Protein AF-A0A958G987-F1 (afdb_monomer)

Nearest PDB structures (foldseek):
  5udf-assembly1_C  TM=7.892E-01  e=1.682E-02  Acinetobacter baumannii
  5udf-assembly1_D  TM=7.936E-01  e=3.307E-02  Acinetobacter baumannii
  2jya-assembly1_A  TM=1.984E-01  e=1.190E+00  Agrobacterium fabrum str. C58
  6vqv-assembly1_F  TM=2.721E-01  e=5.264E+00  Pseudomonas aeruginosa
  7rs5-assembly1_K  TM=2.251E-01  e=8.450E+00  Saccharomyces cerevisiae

pLDDT: mean 82.46, std 17.77, range [43.03, 98.12]

Secondary structure (DSSP, 8-state):
-PPEEEEEHHHHHHHT--TT-EEEEEEE------TT--S---SSTTEEEEEEEEEEEEE-SSGGGG--SS--SSPP--EEE-HHHHHHHHT-TT-

Mean predicted aligned error: 8.56 Å

Structure (mmCIF, N/CA/C/O backbone):
data_AF-A0A958G987-F1
#
_entry.id   AF-A0A958G987-F1
#
loop_
_atom_site.group_PDB
_atom_site.id
_atom_site.type_symbol
_atom_site.label_atom_id
_atom_site.label_alt_id
_atom_site.label_comp_id
_atom_site.label_asym_id
_atom_site.label_entity_id
_atom_site.label_seq_id
_atom_site.pdbx_PDB_ins_code
_atom_site.Cartn_x
_atom_site.Cartn_y
_atom_site.Cartn_z
_atom_site.occupancy
_atom_site.B_iso_or_equiv
_atom_site.auth_seq_id
_atom_site.auth_comp_id
_atom_site.auth_asym_id
_atom_site.auth_atom_id
_atom_site.pdbx_PDB_model_num
ATOM 1 N N . PRO A 1 1 ? -12.505 -10.226 -0.702 1.00 76.31 1 PRO A N 1
ATOM 2 C CA . PRO A 1 1 ? -11.078 -9.876 -0.926 1.00 76.31 1 PRO A CA 1
ATOM 3 C C . PRO A 1 1 ? -10.751 -8.616 -0.119 1.00 76.31 1 PRO A C 1
ATOM 5 O O . PRO A 1 1 ? -11.650 -7.795 0.056 1.00 76.31 1 PRO A O 1
ATOM 8 N N . PHE A 1 2 ? -9.533 -8.482 0.412 1.00 93.56 2 PHE A N 1
ATOM 9 C CA . PHE A 1 2 ? -9.132 -7.258 1.115 1.00 93.56 2 PHE A CA 1
ATOM 10 C C . PHE A 1 2 ? -8.905 -6.111 0.120 1.00 93.56 2 PHE A C 1
ATOM 12 O O . PHE A 1 2 ? -8.684 -6.379 -1.065 1.00 93.56 2 PHE A O 1
ATOM 19 N N . PRO A 1 3 ? -8.977 -4.841 0.560 1.00 96.00 3 PRO A N 1
ATOM 20 C CA . PRO A 1 3 ? -8.701 -3.715 -0.318 1.00 96.00 3 PRO A CA 1
ATOM 21 C C . PRO A 1 3 ? -7.302 -3.811 -0.952 1.00 96.00 3 PRO A C 1
ATOM 23 O O . PRO A 1 3 ? -6.367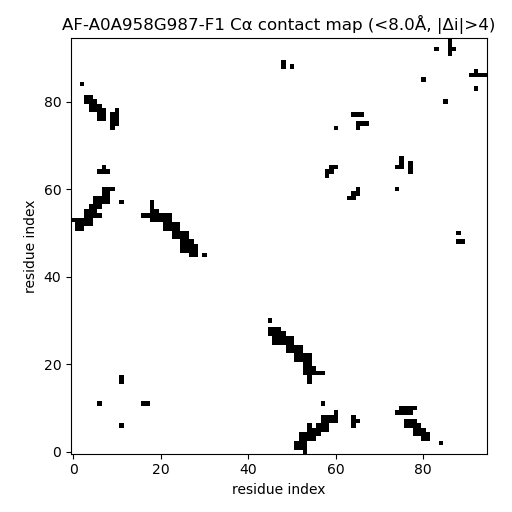 -4.295 -0.305 1.00 96.00 3 PRO A O 1
ATOM 26 N N . PRO A 1 4 ? -7.142 -3.358 -2.206 1.00 97.25 4 PRO A N 1
ATOM 27 C CA . PRO A 1 4 ? -5.872 -3.452 -2.908 1.00 97.25 4 PRO A CA 1
ATOM 28 C C . PRO A 1 4 ? -4.841 -2.464 -2.349 1.00 97.25 4 PRO A C 1
ATOM 30 O O . PRO A 1 4 ? -5.179 -1.342 -1.961 1.00 97.25 4 PRO A O 1
ATOM 33 N N . VAL A 1 5 ? -3.572 -2.865 -2.379 1.00 97.50 5 VAL A N 1
ATOM 34 C CA . VAL A 1 5 ? -2.414 -2.002 -2.129 1.00 97.50 5 VAL A CA 1
ATOM 35 C C . VAL A 1 5 ? -1.389 -2.176 -3.240 1.00 97.50 5 VAL A C 1
ATOM 37 O O . VAL A 1 5 ? -1.091 -3.294 -3.660 1.00 97.50 5 VAL A O 1
ATOM 40 N N . VAL A 1 6 ? -0.837 -1.064 -3.712 1.00 97.88 6 VAL A N 1
ATOM 41 C CA . VAL A 1 6 ? 0.300 -1.064 -4.635 1.00 97.88 6 VAL A CA 1
ATOM 42 C C . VAL A 1 6 ? 1.557 -0.781 -3.827 1.00 97.88 6 VAL A C 1
ATOM 44 O O . VAL A 1 6 ? 1.587 0.186 -3.075 1.00 97.88 6 VAL A O 1
ATOM 47 N N . ILE A 1 7 ? 2.597 -1.594 -3.966 1.00 97.94 7 ILE A N 1
ATOM 48 C CA . ILE A 1 7 ? 3.872 -1.395 -3.258 1.00 97.94 7 ILE A CA 1
ATOM 49 C C . ILE A 1 7 ? 4.987 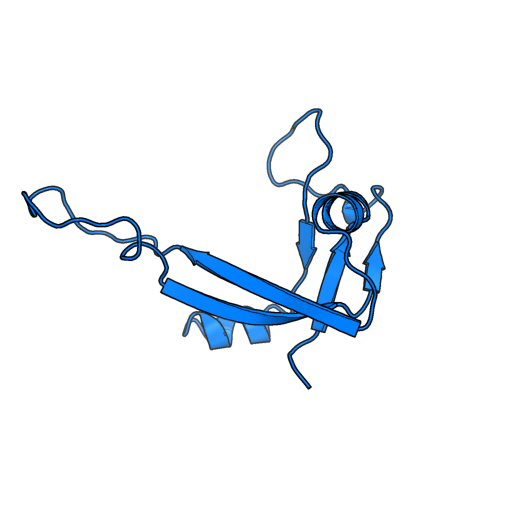-1.057 -4.244 1.00 97.94 7 ILE A C 1
ATOM 51 O O . ILE A 1 7 ? 4.829 -1.271 -5.443 1.00 97.94 7 ILE A O 1
ATOM 55 N N . ASN A 1 8 ? 6.117 -0.526 -3.782 1.00 97.50 8 ASN A N 1
ATOM 56 C CA . ASN A 1 8 ? 7.310 -0.424 -4.626 1.00 97.50 8 ASN A CA 1
ATOM 57 C C . ASN A 1 8 ? 8.228 -1.653 -4.499 1.00 97.50 8 ASN A C 1
ATOM 59 O O . ASN A 1 8 ? 8.101 -2.453 -3.571 1.00 97.50 8 ASN A O 1
ATOM 63 N N . ALA A 1 9 ? 9.158 -1.806 -5.443 1.00 97.31 9 ALA A N 1
ATOM 64 C CA . ALA A 1 9 ? 10.084 -2.934 -5.504 1.00 97.31 9 ALA A CA 1
ATOM 65 C C . ALA A 1 9 ? 11.030 -2.991 -4.293 1.00 97.31 9 ALA A C 1
ATOM 67 O O . ALA A 1 9 ? 11.452 -4.078 -3.899 1.00 97.31 9 ALA A O 1
ATOM 68 N N . ALA A 1 10 ? 11.360 -1.853 -3.677 1.00 96.44 10 ALA A N 1
ATOM 69 C CA . ALA A 1 10 ? 12.095 -1.827 -2.416 1.00 96.44 10 ALA A CA 1
ATOM 70 C C . ALA A 1 10 ? 11.304 -2.507 -1.284 1.00 96.44 10 ALA A C 1
ATOM 72 O O . ALA A 1 10 ? 11.818 -3.438 -0.670 1.00 96.44 10 ALA A O 1
ATOM 73 N N . LEU A 1 11 ? 10.039 -2.122 -1.066 1.00 97.12 11 LEU A N 1
ATOM 74 C CA . LEU A 1 11 ? 9.179 -2.747 -0.054 1.00 97.12 11 LEU A CA 1
ATOM 75 C C . LEU A 1 11 ? 8.885 -4.219 -0.370 1.00 97.12 11 LEU A C 1
ATOM 77 O O . LEU A 1 11 ? 8.863 -5.052 0.533 1.00 97.12 11 LEU A O 1
ATOM 81 N N . GLN A 1 12 ? 8.703 -4.548 -1.651 1.00 98.00 12 GLN A N 1
ATOM 82 C CA . GLN A 1 12 ? 8.529 -5.927 -2.098 1.00 98.00 12 GLN A CA 1
ATOM 83 C C . GLN A 1 12 ? 9.711 -6.806 -1.673 1.00 98.00 12 GLN A C 1
ATOM 85 O O . GLN A 1 12 ? 9.500 -7.886 -1.130 1.00 98.00 12 GLN A O 1
ATOM 90 N N . ARG A 1 13 ? 10.946 -6.353 -1.927 1.00 97.38 13 ARG A N 1
ATOM 91 C CA . ARG A 1 13 ? 12.166 -7.099 -1.587 1.00 97.38 13 ARG A CA 1
ATOM 92 C C . ARG A 1 13 ? 12.359 -7.216 -0.080 1.00 97.38 13 ARG A C 1
ATOM 94 O O . ARG A 1 13 ? 12.724 -8.290 0.382 1.00 97.38 13 ARG A O 1
ATOM 101 N N . GLU A 1 14 ? 12.082 -6.143 0.656 1.00 97.38 14 GLU A N 1
ATOM 102 C CA . GLU A 1 14 ? 12.218 -6.102 2.115 1.00 97.38 14 GLU A CA 1
ATOM 103 C C . GLU A 1 14 ? 11.304 -7.122 2.807 1.00 97.38 14 GLU A C 1
ATOM 105 O O . GLU A 1 14 ? 11.740 -7.860 3.684 1.00 97.38 14 GLU A O 1
ATOM 110 N N . LEU A 1 15 ? 10.038 -7.197 2.382 1.00 97.19 15 LEU A N 1
ATOM 111 C CA . LEU A 1 15 ? 9.035 -8.082 2.985 1.00 97.19 15 LEU A CA 1
ATOM 112 C C . LEU A 1 15 ? 8.831 -9.401 2.225 1.00 97.19 15 LEU A C 1
ATOM 114 O O . LEU A 1 15 ? 7.992 -10.203 2.621 1.00 97.19 15 LEU A O 1
ATOM 118 N N . GLN A 1 16 ? 9.577 -9.616 1.137 1.00 97.88 16 GLN A N 1
ATOM 119 C CA . GLN A 1 16 ? 9.484 -10.786 0.252 1.00 97.88 16 GLN A CA 1
ATOM 120 C C . GLN A 1 16 ? 8.061 -11.057 -0.270 1.00 97.88 16 GLN A C 1
ATOM 122 O O . GLN A 1 16 ? 7.634 -12.203 -0.385 1.00 97.88 16 GLN A O 1
ATOM 127 N N . LEU A 1 17 ? 7.328 -9.991 -0.600 1.00 97.44 17 LEU A N 1
ATOM 128 C CA . LEU A 1 17 ? 5.928 -10.068 -1.026 1.00 97.44 17 LEU A CA 1
ATOM 129 C C . LEU A 1 17 ? 5.774 -10.300 -2.534 1.00 97.44 17 LEU A C 1
ATOM 131 O O . LEU A 1 17 ? 6.591 -9.876 -3.358 1.00 97.44 17 LEU A O 1
ATOM 135 N N . GLN A 1 18 ? 4.655 -10.902 -2.912 1.00 97.56 18 GLN A N 1
ATOM 136 C CA . GLN A 1 18 ? 4.190 -11.061 -4.284 1.00 97.56 18 GLN A CA 1
ATOM 137 C C . GLN A 1 18 ? 2.782 -10.486 -4.468 1.00 97.56 18 GLN A C 1
ATOM 139 O O . GLN A 1 18 ? 2.061 -10.187 -3.516 1.00 97.56 18 GLN A O 1
ATOM 144 N N . VAL A 1 19 ? 2.379 -10.301 -5.727 1.00 97.94 19 VAL A N 1
ATOM 145 C CA . VAL A 1 19 ? 0.996 -9.928 -6.051 1.00 97.94 19 VAL A CA 1
ATOM 146 C C . VAL A 1 19 ? 0.060 -11.041 -5.581 1.00 97.94 19 VAL A C 1
ATOM 148 O O . VAL A 1 19 ? 0.277 -12.208 -5.888 1.00 97.94 19 VAL A O 1
ATOM 151 N N . GLY A 1 20 ? -0.989 -10.665 -4.852 1.00 97.75 20 GLY A N 1
ATOM 152 C CA . GLY A 1 20 ? -1.917 -11.579 -4.189 1.00 97.75 20 GLY A CA 1
ATOM 153 C C . GLY A 1 20 ? -1.646 -11.759 -2.694 1.00 97.75 20 GLY A C 1
ATOM 154 O O . GLY A 1 20 ? -2.568 -12.135 -1.966 1.00 97.75 20 GLY A O 1
ATOM 155 N N . ASP A 1 21 ? -0.448 -11.419 -2.213 1.00 98.00 21 ASP A N 1
ATOM 156 C CA . ASP A 1 21 ? -0.107 -11.607 -0.805 1.00 98.00 21 ASP A CA 1
ATOM 157 C C . ASP A 1 21 ? -0.847 -10.625 0.113 1.00 98.00 21 ASP A C 1
ATOM 159 O O . ASP A 1 21 ? -1.153 -9.486 -0.272 1.00 98.00 21 ASP A O 1
ATOM 163 N N . PRO A 1 22 ? -1.150 -11.045 1.354 1.00 96.81 22 PRO A N 1
ATOM 164 C CA . PRO A 1 22 ? -1.705 -10.158 2.357 1.00 96.81 22 PRO A CA 1
ATOM 165 C C . PRO A 1 22 ? -0.627 -9.224 2.927 1.00 96.81 22 PRO A C 1
ATOM 167 O O . PRO A 1 22 ? 0.480 -9.648 3.242 1.00 96.81 22 PRO A O 1
ATOM 170 N N . LEU A 1 23 ? -0.994 -7.965 3.159 1.00 95.19 23 LEU A N 1
ATOM 171 C CA . LEU A 1 23 ? -0.170 -6.976 3.854 1.00 95.19 23 LEU A CA 1
ATOM 172 C C . LEU A 1 23 ? -0.966 -6.369 5.013 1.00 95.19 23 LEU A C 1
ATOM 174 O O . LEU A 1 23 ? -2.131 -6.000 4.850 1.00 95.19 23 LEU A O 1
ATOM 178 N N . LEU A 1 24 ? -0.345 -6.273 6.190 1.00 94.19 24 LEU A N 1
ATOM 179 C CA . LEU A 1 24 ? -0.908 -5.572 7.344 1.00 94.19 24 LEU A CA 1
ATOM 180 C C . LEU A 1 24 ? -0.279 -4.184 7.453 1.00 94.19 24 LEU A C 1
ATOM 182 O O . LEU A 1 24 ? 0.934 -4.051 7.587 1.00 94.19 24 LEU A O 1
ATOM 186 N N . LEU A 1 25 ? -1.121 -3.156 7.404 1.00 91.88 25 LEU A N 1
ATOM 187 C CA . LEU A 1 25 ? -0.736 -1.768 7.604 1.00 91.88 25 LEU A CA 1
ATOM 188 C C . LEU A 1 25 ? -1.162 -1.318 9.001 1.00 91.88 25 LEU A C 1
ATOM 190 O O . LEU A 1 25 ? -2.355 -1.257 9.303 1.00 91.88 25 LEU A O 1
ATOM 194 N N . TYR A 1 26 ? -0.187 -0.976 9.836 1.00 89.25 26 TYR A N 1
ATOM 195 C CA . TYR A 1 26 ? -0.416 -0.423 11.168 1.00 89.25 26 TYR A CA 1
ATOM 196 C C . TYR A 1 26 ? -0.376 1.104 11.104 1.00 89.25 26 TYR A C 1
ATOM 198 O O . TYR A 1 26 ? 0.597 1.687 10.627 1.00 89.25 26 TYR A O 1
ATOM 206 N N . LEU A 1 27 ? -1.437 1.757 11.576 1.00 83.38 27 LEU A N 1
ATOM 207 C CA . LEU A 1 27 ? -1.554 3.215 11.604 1.00 83.38 27 LEU A CA 1
ATOM 208 C C . LEU A 1 27 ? -1.472 3.703 13.052 1.00 83.38 27 LEU A C 1
ATOM 210 O O . LEU A 1 27 ? -2.262 3.279 13.897 1.00 83.38 27 LEU A O 1
ATOM 214 N N . ALA A 1 28 ? -0.521 4.593 13.335 1.00 72.50 28 ALA A N 1
ATOM 215 C CA . ALA A 1 28 ? -0.338 5.180 14.661 1.00 72.50 28 ALA A CA 1
ATOM 216 C C . ALA A 1 28 ? -1.309 6.347 14.921 1.00 72.50 28 ALA A C 1
ATOM 218 O O . ALA A 1 28 ? -1.663 7.085 13.994 1.00 72.50 28 ALA A O 1
ATOM 219 N N . ARG A 1 29 ? -1.711 6.563 16.184 1.00 64.81 29 ARG A N 1
ATOM 220 C CA . ARG A 1 29 ? -2.510 7.746 16.581 1.00 64.81 29 ARG A CA 1
ATOM 221 C C . ARG A 1 29 ? -1.552 8.892 16.754 1.00 64.81 29 ARG A C 1
ATOM 223 O O . ARG A 1 29 ? -0.576 8.764 17.483 1.00 64.81 29 ARG A O 1
ATOM 230 N N . ARG A 1 30 ? -1.905 10.067 16.241 1.00 54.12 30 ARG A N 1
ATOM 231 C CA . ARG A 1 30 ? -1.519 11.284 16.959 1.00 54.12 30 ARG A CA 1
ATOM 232 C C . ARG A 1 30 ? -2.377 11.341 18.217 1.00 54.12 30 ARG A C 1
ATOM 234 O O . ARG A 1 30 ? -3.528 11.762 18.153 1.00 54.12 30 ARG A O 1
ATOM 241 N N . SER A 1 31 ? -1.873 10.807 19.323 1.00 50.09 31 SER A N 1
ATOM 242 C CA . SER A 1 31 ? -2.501 11.005 20.622 1.00 50.09 31 SER A CA 1
ATOM 243 C C . SER A 1 31 ? -2.104 12.401 21.129 1.00 50.09 31 SER A C 1
ATOM 245 O O . SER A 1 31 ? -0.927 12.746 21.175 1.00 50.09 31 SER A O 1
ATOM 247 N N . GLU A 1 32 ? -3.083 13.238 21.471 1.00 47.03 32 GLU A N 1
ATOM 248 C CA . GLU A 1 32 ? -2.870 14.493 22.216 1.00 47.03 32 GLU A CA 1
ATOM 249 C C . GLU A 1 32 ? -2.789 14.211 23.727 1.00 47.03 32 GLU A C 1
ATOM 251 O O . GLU A 1 32 ? -3.286 14.976 24.551 1.00 47.03 32 GLU A O 1
ATOM 256 N N . ILE A 1 33 ? -2.232 13.064 24.129 1.00 51.25 33 ILE A N 1
ATOM 257 C CA . ILE A 1 33 ? -2.198 12.701 25.545 1.00 51.25 33 ILE A CA 1
ATOM 258 C C . ILE A 1 33 ? -0.998 13.409 26.176 1.00 51.25 33 ILE A C 1
ATOM 260 O O . ILE A 1 33 ? 0.150 12.984 26.051 1.00 51.25 33 ILE A O 1
ATOM 264 N N . HIS A 1 34 ? -1.289 14.528 26.838 1.00 45.78 34 HIS A N 1
ATOM 265 C CA . HIS A 1 34 ? -0.359 15.234 27.710 1.00 45.78 34 HIS A CA 1
ATOM 266 C C . HIS A 1 34 ? 0.220 14.300 28.795 1.00 45.78 34 HIS A C 1
ATOM 268 O O . HIS A 1 34 ? -0.446 13.408 29.324 1.00 45.78 34 HIS A O 1
ATOM 274 N N . ARG A 1 35 ? 1.507 14.519 29.091 1.00 43.03 35 ARG A N 1
ATOM 275 C CA . ARG A 1 35 ? 2.432 13.691 29.886 1.00 43.03 35 ARG A CA 1
ATOM 276 C C . ARG A 1 35 ? 2.140 13.664 31.398 1.00 43.03 35 ARG A C 1
ATOM 278 O O . ARG A 1 35 ? 3.010 14.033 32.178 1.00 43.03 35 ARG A O 1
ATOM 285 N N . GLU A 1 36 ? 0.971 13.200 31.830 1.00 48.78 36 GLU A N 1
ATOM 286 C CA . GLU A 1 36 ? 0.714 12.987 33.272 1.00 48.78 36 GLU A CA 1
ATOM 287 C C . GLU A 1 36 ? 0.245 11.573 33.643 1.00 48.78 36 GLU A C 1
ATOM 289 O O . GLU A 1 36 ? 0.116 11.257 34.822 1.00 48.78 36 GLU A O 1
ATOM 294 N N . SER A 1 37 ? 0.099 10.653 32.683 1.00 50.31 37 SER A N 1
ATOM 295 C CA . SER A 1 37 ? -0.115 9.235 33.010 1.00 50.31 37 SER A CA 1
ATOM 296 C C . SER A 1 37 ? 1.225 8.531 33.248 1.00 50.31 37 SER A C 1
ATOM 298 O O . SER A 1 37 ? 1.797 7.880 32.375 1.00 50.31 37 SER A O 1
ATOM 300 N N . LEU A 1 38 ? 1.745 8.727 34.457 1.00 51.78 38 LEU A N 1
ATOM 301 C CA . LEU A 1 38 ? 2.808 7.933 35.059 1.00 51.78 38 LEU A CA 1
ATOM 302 C C . LEU A 1 38 ? 2.317 6.473 35.216 1.00 51.78 38 LEU A C 1
ATOM 304 O O . LEU A 1 38 ? 1.242 6.245 35.762 1.00 51.78 38 LEU A O 1
ATOM 308 N N . PHE A 1 39 ? 3.122 5.499 34.775 1.00 53.12 39 PHE A N 1
ATOM 309 C CA . PHE A 1 39 ? 2.995 4.050 35.054 1.00 53.12 39 PHE A CA 1
ATOM 310 C C . PHE A 1 39 ? 1.948 3.210 34.288 1.00 53.12 39 PHE A C 1
ATOM 312 O O . PHE A 1 39 ? 1.259 2.385 34.882 1.00 53.12 39 PHE A O 1
ATOM 319 N N . GLY A 1 40 ? 1.898 3.304 32.957 1.00 43.94 40 GLY A N 1
ATOM 320 C CA . GLY A 1 40 ? 1.225 2.299 32.118 1.00 43.94 40 GLY A CA 1
ATOM 321 C C . GLY A 1 40 ? 2.169 1.751 31.052 1.00 43.94 40 GLY A C 1
ATOM 322 O O . GLY A 1 40 ? 2.789 2.521 30.328 1.00 43.94 40 GLY A O 1
ATOM 323 N N . SER A 1 41 ? 2.318 0.435 30.959 1.00 51.53 41 SER A N 1
ATOM 324 C CA . SER A 1 41 ? 3.128 -0.243 29.943 1.00 51.53 41 SER A CA 1
ATOM 325 C C . SER A 1 41 ? 2.521 -0.055 28.543 1.00 51.53 41 SER A C 1
ATOM 327 O O . SER A 1 41 ? 1.635 -0.808 28.152 1.00 51.53 41 SER A O 1
ATOM 329 N N . LYS A 1 42 ? 2.988 0.933 27.769 1.00 48.12 42 LYS A N 1
ATOM 330 C CA . LYS A 1 42 ? 2.436 1.274 26.443 1.00 48.12 42 LYS A CA 1
ATOM 331 C C . LYS A 1 42 ? 3.422 0.971 25.315 1.00 48.12 42 LYS A C 1
ATOM 333 O O . LYS A 1 42 ? 4.139 1.854 24.870 1.00 48.12 42 LYS A O 1
ATOM 338 N N . GLN A 1 43 ? 3.476 -0.274 24.845 1.00 49.38 43 GLN A N 1
ATOM 339 C CA . GLN A 1 43 ? 4.052 -0.562 23.514 1.00 49.38 43 GLN A CA 1
ATOM 340 C C . GLN A 1 43 ? 2.961 -0.759 22.449 1.00 49.38 43 GLN A C 1
ATOM 342 O O . GLN A 1 43 ? 3.203 -0.530 21.270 1.00 49.38 43 GLN A O 1
ATOM 347 N N . THR A 1 44 ? 1.739 -1.111 22.865 1.00 49.25 44 THR A N 1
ATOM 348 C CA . THR A 1 44 ? 0.607 -1.387 21.959 1.00 49.25 44 THR A CA 1
ATOM 349 C C . THR A 1 44 ? -0.415 -0.245 21.906 1.00 49.25 44 THR A C 1
ATOM 351 O O . THR A 1 44 ? -1.197 -0.167 20.965 1.00 49.25 44 THR A O 1
ATOM 354 N N . GLU A 1 45 ? -0.411 0.670 22.880 1.00 47.41 45 GLU A N 1
ATOM 355 C CA . GLU A 1 45 ? -1.449 1.710 23.004 1.00 47.41 45 GLU A CA 1
ATOM 356 C C . GLU A 1 45 ? -1.348 2.844 21.963 1.00 47.41 45 GLU A C 1
ATOM 358 O O . GLU A 1 45 ? -2.280 3.637 21.833 1.00 47.41 45 GLU A O 1
ATOM 363 N N . ASP A 1 46 ? -0.268 2.892 21.176 1.00 53.25 46 ASP A N 1
ATOM 364 C CA . ASP A 1 46 ? -0.066 3.896 20.120 1.00 53.25 46 ASP A CA 1
ATOM 365 C C . ASP A 1 46 ? -0.575 3.451 18.733 1.00 53.25 46 ASP A C 1
ATOM 367 O O . ASP A 1 46 ? -0.646 4.264 17.804 1.00 53.25 46 ASP A O 1
ATOM 371 N N . ILE A 1 47 ? -0.968 2.179 18.572 1.00 56.56 47 ILE A N 1
ATOM 372 C CA . ILE A 1 47 ? -1.547 1.655 17.326 1.00 56.56 47 ILE A CA 1
ATOM 373 C C . ILE A 1 47 ? -3.048 1.947 17.327 1.00 56.56 47 ILE A C 1
ATOM 375 O O . ILE A 1 47 ? -3.808 1.388 18.111 1.00 56.56 47 ILE A O 1
ATOM 379 N N . VAL A 1 48 ? -3.499 2.803 16.409 1.00 61.59 48 VAL A N 1
ATOM 380 C CA . VAL A 1 48 ? -4.926 3.145 16.269 1.00 61.59 48 VAL A CA 1
ATOM 381 C C . VAL A 1 48 ? -5.665 2.002 15.644 1.00 61.59 48 VAL A C 1
ATOM 383 O O . VAL A 1 48 ? -6.692 1.578 16.163 1.00 61.59 48 VAL A O 1
ATOM 386 N N . ARG A 1 49 ? -5.165 1.547 14.492 1.00 75.69 49 ARG A N 1
ATOM 387 C CA . ARG A 1 49 ? -5.862 0.607 13.624 1.00 75.69 49 ARG A CA 1
ATOM 388 C C . ARG A 1 49 ? -4.895 -0.202 12.785 1.00 75.69 49 ARG A C 1
ATOM 390 O O . ARG A 1 49 ? -3.845 0.281 12.367 1.00 75.69 49 ARG A O 1
ATOM 397 N N . THR A 1 50 ? -5.322 -1.429 12.516 1.00 87.31 50 THR A N 1
ATOM 398 C CA . THR A 1 50 ? -4.666 -2.345 11.588 1.00 87.31 50 THR A CA 1
ATOM 399 C C . THR A 1 50 ? -5.550 -2.506 10.358 1.00 87.31 50 THR A C 1
ATOM 401 O O . THR A 1 50 ? -6.726 -2.850 10.474 1.00 87.31 50 THR A O 1
ATOM 404 N N . LEU A 1 51 ? -4.988 -2.258 9.181 1.00 91.81 51 LEU A N 1
ATOM 405 C CA . LEU A 1 51 ? -5.627 -2.431 7.881 1.00 91.81 51 LEU A CA 1
ATOM 406 C C . LEU A 1 51 ? -5.050 -3.673 7.214 1.00 91.81 51 LEU A C 1
ATOM 408 O O . LEU A 1 51 ? -3.847 -3.746 6.975 1.00 91.81 51 LEU A O 1
ATOM 412 N N . ARG A 1 52 ? -5.906 -4.641 6.891 1.00 94.88 52 ARG A N 1
ATOM 413 C CA . ARG A 1 52 ? -5.508 -5.786 6.072 1.00 94.88 52 ARG A CA 1
ATOM 414 C C . ARG A 1 52 ? -5.760 -5.470 4.607 1.00 94.88 52 ARG A C 1
ATOM 416 O O . ARG A 1 52 ? -6.862 -5.062 4.250 1.00 94.88 52 ARG A O 1
ATOM 423 N N . LEU A 1 53 ? -4.731 -5.648 3.793 1.00 96.69 53 LEU A N 1
ATOM 424 C CA . LEU A 1 53 ? -4.675 -5.282 2.383 1.00 96.69 53 LEU A CA 1
ATOM 425 C C . LEU A 1 53 ? -4.195 -6.478 1.557 1.00 96.69 53 LEU A C 1
ATOM 427 O O . LEU A 1 53 ? -3.602 -7.411 2.100 1.00 96.69 53 LEU A O 1
ATOM 431 N N . THR A 1 54 ? -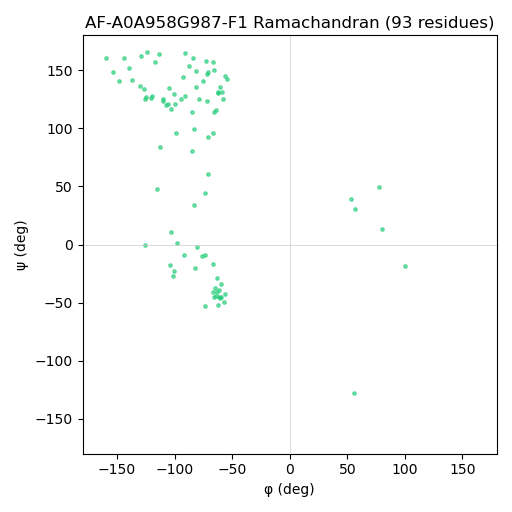4.437 -6.444 0.250 1.00 98.00 54 THR A N 1
ATOM 432 C CA . THR A 1 54 ? -3.906 -7.427 -0.705 1.00 98.00 54 THR A CA 1
ATOM 433 C C . THR A 1 54 ? -3.041 -6.719 -1.737 1.00 98.00 54 THR A C 1
ATOM 435 O O . THR A 1 54 ? -3.490 -5.752 -2.355 1.00 98.00 54 THR A O 1
ATOM 438 N N . VAL A 1 55 ? -1.809 -7.192 -1.937 1.00 98.12 55 VAL A N 1
ATOM 439 C CA . VAL A 1 55 ? -0.892 -6.619 -2.929 1.00 98.12 55 VAL A CA 1
ATOM 440 C C . VAL A 1 55 ? -1.481 -6.811 -4.324 1.00 98.12 55 VAL A C 1
ATOM 442 O O . VAL A 1 55 ? -1.655 -7.937 -4.780 1.00 98.12 55 VAL A O 1
ATOM 445 N N . SER A 1 56 ? -1.801 -5.715 -5.009 1.00 98.00 56 SER A N 1
ATOM 446 C CA . SER A 1 56 ? -2.393 -5.742 -6.350 1.00 98.00 56 SER A CA 1
ATOM 447 C C . SER A 1 56 ? -1.380 -5.462 -7.456 1.00 98.00 56 SER A C 1
ATOM 449 O O . SER A 1 56 ? -1.568 -5.916 -8.581 1.00 98.00 56 SER A O 1
ATOM 451 N N . ALA A 1 57 ? -0.308 -4.726 -7.151 1.00 97.56 57 ALA A N 1
ATOM 452 C CA . ALA A 1 57 ? 0.767 -4.432 -8.091 1.00 97.56 57 ALA A CA 1
ATOM 453 C C . ALA A 1 57 ? 2.062 -4.030 -7.372 1.00 97.56 57 ALA A C 1
ATOM 455 O O . ALA A 1 57 ? 2.042 -3.576 -6.224 1.00 97.56 57 ALA A O 1
ATOM 456 N N . VAL A 1 58 ? 3.179 -4.141 -8.098 1.00 97.69 58 VAL A N 1
ATOM 457 C CA 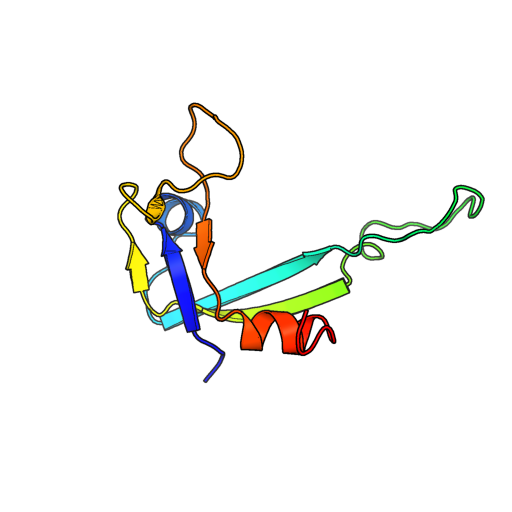. VAL A 1 58 ? 4.495 -3.659 -7.669 1.00 97.69 58 VAL A CA 1
ATOM 458 C C . VAL A 1 58 ? 5.015 -2.625 -8.666 1.00 97.69 58 VAL A C 1
ATOM 460 O O . VAL A 1 58 ? 5.088 -2.885 -9.867 1.00 97.69 58 VAL A O 1
ATOM 463 N N . LEU A 1 59 ? 5.385 -1.446 -8.170 1.00 97.00 59 LEU A N 1
ATOM 464 C CA . LEU A 1 59 ? 5.996 -0.372 -8.947 1.00 97.00 59 LEU A CA 1
ATOM 465 C C . LEU A 1 59 ? 7.526 -0.465 -8.895 1.00 97.00 59 LEU A C 1
ATOM 467 O O . LEU A 1 59 ? 8.085 -0.773 -7.842 1.00 97.00 59 LEU A O 1
ATOM 471 N N . PRO A 1 6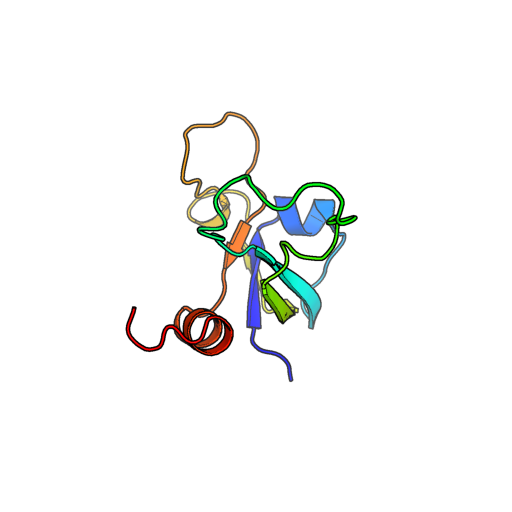0 ? 8.236 -0.137 -9.987 1.00 96.12 60 PRO A N 1
ATOM 472 C CA . PRO A 1 60 ? 9.690 -0.047 -9.946 1.00 96.12 60 PRO A CA 1
ATOM 473 C C . PRO A 1 60 ? 10.137 1.118 -9.046 1.00 96.12 60 PRO A C 1
ATOM 475 O O . PRO A 1 60 ? 9.407 2.095 -8.891 1.00 96.12 60 PRO A O 1
ATOM 478 N N . ASP A 1 61 ? 11.368 1.071 -8.528 1.00 93.25 61 ASP A N 1
ATOM 479 C CA . ASP A 1 61 ? 11.964 2.109 -7.661 1.00 93.25 61 ASP A CA 1
ATOM 480 C C . ASP A 1 61 ? 12.366 3.394 -8.435 1.00 93.25 61 ASP A C 1
ATOM 482 O O . ASP A 1 61 ? 13.446 3.961 -8.270 1.00 93.25 61 ASP A O 1
ATOM 486 N N . ARG A 1 62 ? 11.485 3.856 -9.327 1.00 91.12 62 ARG A N 1
ATOM 487 C CA . ARG A 1 62 ? 11.602 5.044 -10.186 1.00 91.12 62 ARG A CA 1
ATOM 488 C C . ARG A 1 62 ? 10.230 5.702 -10.346 1.00 91.12 62 ARG A C 1
ATOM 490 O O . ARG A 1 62 ? 9.201 5.059 -10.140 1.00 91.12 62 ARG A O 1
ATOM 497 N N . GLY A 1 63 ? 10.195 6.977 -10.734 1.00 89.00 63 GLY A N 1
ATOM 498 C CA . GLY A 1 63 ? 8.934 7.724 -10.822 1.00 89.00 63 GLY A CA 1
ATOM 499 C C . GLY A 1 63 ? 8.186 7.697 -9.484 1.00 89.00 63 GLY A C 1
ATOM 500 O O . GLY A 1 63 ? 8.788 7.963 -8.445 1.00 89.00 63 GLY A O 1
ATOM 501 N N . MET A 1 64 ? 6.904 7.309 -9.494 1.00 86.81 64 MET A N 1
ATOM 502 C CA . MET A 1 64 ? 6.091 7.204 -8.271 1.00 86.81 64 MET A CA 1
ATOM 503 C C . MET A 1 64 ? 6.654 6.222 -7.236 1.00 86.81 64 MET A C 1
ATOM 505 O O . MET A 1 64 ? 6.565 6.497 -6.045 1.00 86.81 64 MET A O 1
ATOM 509 N N . GLY A 1 65 ? 7.290 5.118 -7.643 1.00 86.75 65 GLY A N 1
ATOM 510 C CA . GLY A 1 65 ? 7.839 4.149 -6.686 1.00 86.75 65 GLY A CA 1
ATOM 511 C C . GLY A 1 65 ? 9.003 4.699 -5.854 1.00 86.75 65 GLY A C 1
ATOM 512 O O . GLY A 1 65 ? 9.297 4.162 -4.790 1.00 86.75 65 GLY A O 1
ATOM 513 N N . ARG A 1 66 ? 9.619 5.809 -6.288 1.00 89.69 66 ARG A N 1
ATOM 514 C CA . ARG A 1 66 ? 10.667 6.536 -5.553 1.00 89.69 66 ARG A CA 1
ATOM 515 C C . ARG A 1 66 ? 10.147 7.816 -4.884 1.00 89.69 66 ARG A C 1
ATOM 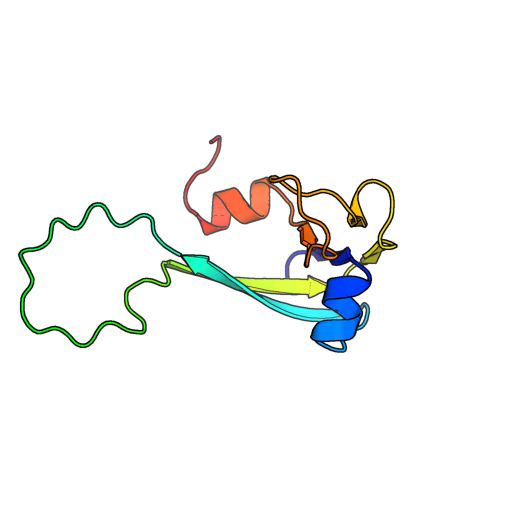517 O O . ARG A 1 66 ? 10.942 8.639 -4.438 1.00 89.69 66 ARG A O 1
ATOM 524 N N . PHE A 1 67 ? 8.830 8.014 -4.836 1.00 87.00 67 PHE A N 1
ATOM 525 C CA . PHE A 1 67 ? 8.237 9.158 -4.152 1.00 87.00 67 PHE A CA 1
ATOM 526 C C . PHE A 1 67 ? 8.611 9.139 -2.665 1.00 87.00 67 PHE A C 1
ATOM 528 O O . PHE A 1 67 ? 8.555 8.098 -2.017 1.00 87.00 67 PHE A O 1
ATOM 535 N N . GLY A 1 68 ? 8.991 10.288 -2.120 1.00 84.62 68 GLY A N 1
ATOM 536 C CA . GLY A 1 68 ? 9.324 10.442 -0.710 1.00 84.62 68 GLY A CA 1
ATOM 537 C C . GLY A 1 68 ? 8.965 11.843 -0.238 1.00 84.62 68 GLY A C 1
ATOM 538 O O . GLY A 1 68 ? 9.162 12.819 -0.957 1.00 84.62 68 GLY A O 1
ATOM 539 N N . LEU A 1 69 ? 8.442 11.955 0.984 1.00 82.50 69 LEU A N 1
ATOM 540 C CA . LEU A 1 69 ? 8.046 13.239 1.586 1.00 82.50 69 LEU A CA 1
ATOM 541 C C . LEU A 1 69 ? 9.238 14.073 2.079 1.00 82.50 69 LEU A C 1
ATOM 543 O O . LEU A 1 69 ? 9.074 15.218 2.511 1.00 82.50 69 LEU A O 1
ATOM 547 N N . ARG A 1 70 ? 10.429 13.474 2.099 1.00 81.19 70 ARG A N 1
ATOM 548 C CA . ARG A 1 70 ? 11.683 14.084 2.530 1.00 81.19 70 ARG A CA 1
ATOM 549 C C . ARG A 1 70 ? 12.780 13.697 1.540 1.00 81.19 70 ARG A C 1
ATOM 551 O O . ARG A 1 70 ? 12.790 12.551 1.089 1.00 81.19 70 ARG A O 1
ATOM 558 N N . PRO A 1 71 ? 13.705 14.613 1.220 1.00 74.88 71 PRO A N 1
ATOM 559 C CA . PRO A 1 71 ? 14.880 14.263 0.441 1.00 74.88 71 PRO A CA 1
ATOM 560 C C . PRO A 1 71 ? 15.748 13.314 1.272 1.00 74.88 71 PRO A C 1
ATOM 562 O O . PRO A 1 71 ? 16.268 13.688 2.321 1.00 74.88 71 PRO A O 1
ATOM 565 N N . HIS A 1 72 ? 15.884 12.073 0.818 1.00 76.12 72 HIS A N 1
ATOM 566 C CA . HIS A 1 72 ? 16.755 11.085 1.438 1.00 76.12 72 HIS A CA 1
ATOM 567 C C . HIS A 1 72 ? 17.469 10.259 0.361 1.00 76.12 72 HIS A C 1
ATOM 569 O O . HIS A 1 72 ? 16.982 10.125 -0.760 1.00 76.12 72 HIS A O 1
ATOM 575 N N . GLN A 1 73 ? 18.660 9.755 0.691 1.00 79.12 73 GLN A N 1
ATOM 576 C CA . GLN A 1 73 ? 19.516 8.999 -0.224 1.00 79.12 73 GLN A CA 1
ATOM 577 C C . GLN A 1 73 ? 19.118 7.518 -0.331 1.00 79.12 73 GLN A C 1
ATOM 579 O O . GLN A 1 73 ? 19.478 6.877 -1.317 1.00 79.12 73 GLN A O 1
ATOM 584 N N . THR A 1 74 ? 18.374 6.968 0.638 1.00 85.69 74 THR A N 1
ATOM 585 C CA . THR A 1 74 ? 17.912 5.570 0.584 1.00 85.69 74 THR A CA 1
ATOM 586 C C . THR A 1 74 ? 16.631 5.426 -0.237 1.00 85.69 74 THR A C 1
ATOM 588 O O . THR A 1 74 ? 15.914 6.398 -0.495 1.00 85.69 74 THR A O 1
ATOM 591 N N . LEU A 1 75 ? 16.356 4.200 -0.693 1.00 87.94 75 LEU A N 1
ATOM 592 C CA . LEU A 1 75 ? 15.101 3.891 -1.370 1.00 87.94 75 LEU A CA 1
ATOM 593 C C . LEU A 1 75 ? 13.961 3.890 -0.341 1.00 87.94 75 LEU A C 1
ATOM 595 O O . LEU A 1 75 ? 14.045 3.144 0.635 1.00 87.94 75 LEU A O 1
ATOM 599 N N . PRO A 1 76 ? 12.902 4.698 -0.533 1.00 91.75 76 PRO A N 1
ATOM 600 C CA . PRO A 1 76 ? 11.758 4.678 0.368 1.00 91.75 76 PRO A CA 1
ATOM 601 C C . PRO A 1 76 ? 11.042 3.327 0.281 1.00 91.75 76 PRO A C 1
ATOM 603 O O . PRO A 1 76 ? 11.027 2.699 -0.775 1.00 91.75 76 PRO A O 1
ATOM 606 N N . LEU A 1 77 ? 10.413 2.895 1.371 1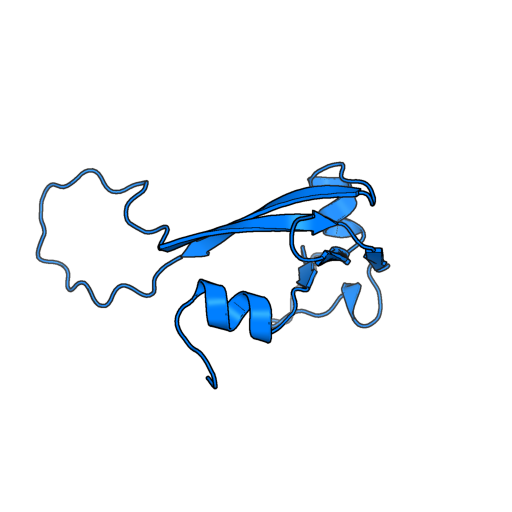.00 94.50 77 LEU A N 1
ATOM 607 C CA . LEU A 1 77 ? 9.561 1.706 1.398 1.00 94.50 77 LEU A CA 1
ATOM 608 C C . LEU A 1 77 ? 8.101 2.157 1.294 1.00 94.50 77 LEU A C 1
ATOM 610 O O . LEU A 1 77 ? 7.501 2.571 2.284 1.00 94.50 77 LEU A O 1
ATOM 614 N N . ASN A 1 78 ? 7.547 2.148 0.081 1.00 95.19 78 ASN A N 1
ATOM 615 C CA . ASN A 1 78 ? 6.259 2.779 -0.202 1.00 95.19 78 ASN A CA 1
ATOM 616 C C . ASN A 1 78 ? 5.133 1.758 -0.367 1.00 95.19 78 ASN A C 1
ATOM 618 O O . ASN A 1 78 ? 5.260 0.800 -1.131 1.00 95.19 78 ASN A O 1
ATOM 622 N N . ALA A 1 79 ? 3.996 2.050 0.265 1.00 95.56 79 ALA A N 1
ATOM 623 C CA . ALA A 1 79 ? 2.716 1.391 0.045 1.00 95.56 79 ALA A CA 1
ATOM 624 C C . ALA A 1 79 ? 1.650 2.448 -0.285 1.00 95.56 79 ALA A C 1
ATOM 626 O O . ALA A 1 79 ? 1.443 3.397 0.469 1.00 95.56 79 ALA A O 1
ATOM 627 N N . PHE A 1 80 ? 0.972 2.278 -1.414 1.00 95.56 80 PHE A N 1
ATOM 628 C CA . PHE A 1 80 ? -0.082 3.152 -1.912 1.00 95.56 80 PHE A CA 1
ATOM 629 C C . PHE A 1 80 ? -1.429 2.454 -1.754 1.00 95.56 80 PHE A C 1
ATOM 631 O O . PHE A 1 80 ? -1.666 1.385 -2.319 1.00 95.56 80 PHE A O 1
ATOM 638 N N . VAL A 1 81 ? -2.318 3.081 -0.993 1.00 94.69 81 VAL A N 1
ATOM 639 C CA . VAL A 1 81 ? -3.682 2.610 -0.741 1.00 94.69 81 VAL A CA 1
ATOM 640 C C . VAL A 1 81 ? -4.685 3.611 -1.296 1.00 94.69 81 VAL A C 1
ATOM 642 O O . VAL A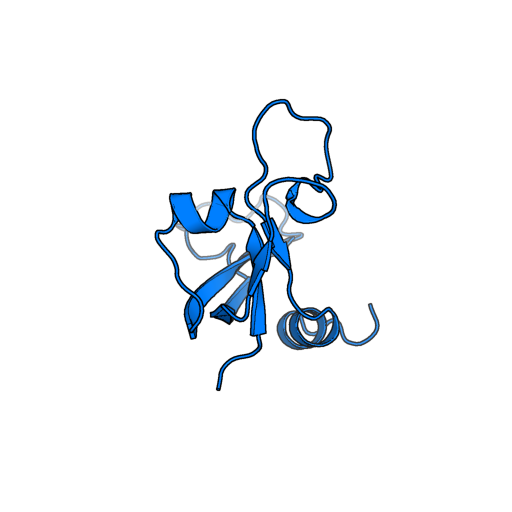 1 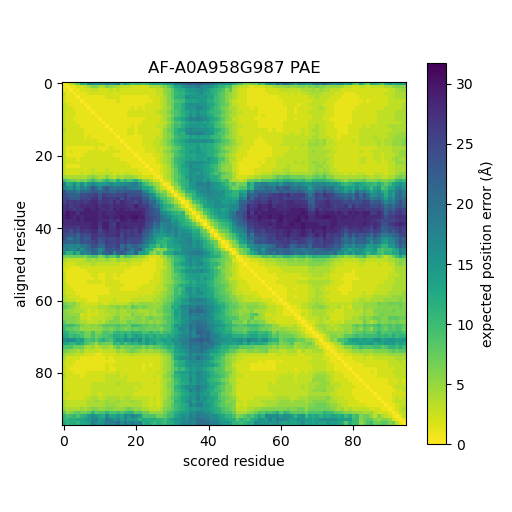81 ? -4.373 4.792 -1.453 1.00 94.69 81 VAL A O 1
ATOM 645 N N . SER A 1 82 ? -5.906 3.154 -1.577 1.00 94.31 82 SER A N 1
ATOM 646 C CA . SER A 1 82 ? -6.999 4.073 -1.903 1.00 94.31 82 SER A CA 1
ATOM 647 C C . SER A 1 82 ? -7.228 5.045 -0.744 1.00 94.31 82 SER A C 1
ATOM 649 O O . SER A 1 82 ? -7.362 4.623 0.408 1.00 94.31 82 SER A O 1
ATOM 651 N N . LEU A 1 83 ? -7.307 6.341 -1.060 1.00 92.56 83 LEU A N 1
ATOM 652 C CA . LEU A 1 83 ? -7.594 7.384 -0.076 1.00 92.56 83 LEU A CA 1
ATOM 653 C C . LEU A 1 83 ? -8.911 7.106 0.653 1.00 92.56 83 LEU A C 1
ATOM 655 O O . LEU A 1 83 ? -8.960 7.195 1.872 1.00 92.56 83 LEU A O 1
ATOM 659 N N . GLU A 1 84 ? -9.950 6.691 -0.071 1.00 92.56 84 GLU A N 1
ATOM 660 C CA . GLU A 1 84 ? -11.255 6.372 0.516 1.00 92.56 84 GLU A CA 1
ATOM 661 C C . GLU A 1 84 ? -11.162 5.209 1.517 1.00 92.56 84 GLU A C 1
ATOM 663 O O . GLU A 1 84 ? -11.779 5.243 2.582 1.00 92.56 84 GLU A O 1
ATOM 668 N N . VAL A 1 85 ? -10.355 4.187 1.207 1.00 91.81 85 VAL A N 1
ATOM 669 C CA . VAL A 1 85 ? -10.114 3.049 2.111 1.00 91.81 85 VAL A CA 1
ATOM 670 C C . VAL A 1 85 ? -9.408 3.521 3.378 1.00 91.81 85 VAL A C 1
ATOM 672 O O . VAL A 1 85 ? -9.798 3.132 4.479 1.00 91.81 85 VAL A O 1
ATOM 675 N N . LEU A 1 86 ? -8.398 4.380 3.230 1.00 90.62 86 LEU A N 1
ATOM 676 C CA . LEU A 1 86 ? -7.662 4.938 4.357 1.00 90.62 86 LEU A CA 1
ATOM 677 C C . LEU A 1 86 ? -8.549 5.843 5.223 1.00 90.62 86 LEU A C 1
ATOM 679 O O . LEU A 1 86 ? -8.558 5.690 6.439 1.00 90.62 86 LEU A O 1
ATOM 683 N N . GLN A 1 87 ? -9.342 6.727 4.616 1.00 90.31 87 GLN A N 1
ATOM 684 C CA . GLN A 1 87 ? -10.283 7.613 5.308 1.00 90.31 87 GLN A CA 1
ATOM 685 C C . GLN A 1 87 ? -11.337 6.831 6.089 1.00 90.31 87 GLN A C 1
ATOM 687 O O . GLN A 1 87 ? -11.582 7.127 7.257 1.00 90.31 87 GLN A O 1
ATOM 692 N N . LYS A 1 88 ? -11.933 5.802 5.471 1.00 88.38 88 LYS A N 1
ATOM 693 C CA . LYS A 1 88 ? -12.883 4.904 6.142 1.00 88.38 88 LYS A CA 1
ATOM 694 C C . LYS A 1 88 ? -12.233 4.198 7.322 1.00 88.38 88 LYS A C 1
ATOM 696 O O . LYS A 1 88 ? -12.817 4.149 8.401 1.00 88.38 88 LYS A O 1
ATOM 701 N N . ALA A 1 89 ? -11.015 3.690 7.141 1.00 85.62 89 ALA A N 1
ATOM 702 C CA . ALA A 1 89 ? -10.291 3.058 8.229 1.00 85.62 89 ALA A CA 1
ATOM 703 C C . ALA A 1 89 ? -9.984 4.048 9.354 1.00 85.62 89 ALA A C 1
ATOM 705 O O . ALA A 1 89 ? -10.158 3.686 10.505 1.00 85.62 89 ALA A O 1
ATOM 706 N N . LEU A 1 90 ? -9.600 5.286 9.050 1.00 85.12 90 LEU A N 1
ATOM 707 C CA . LEU A 1 90 ? -9.291 6.323 10.038 1.00 85.12 90 LEU A CA 1
ATOM 708 C C . LEU A 1 90 ? -10.520 7.036 10.628 1.00 85.12 90 LEU A C 1
ATOM 710 O O . LEU A 1 90 ? -10.342 7.896 11.484 1.00 85.12 90 LEU A O 1
ATOM 714 N N . GLU A 1 91 ? -11.740 6.708 10.191 1.00 84.31 91 GLU A N 1
ATOM 715 C CA . GLU A 1 91 ? -12.975 7.440 10.538 1.00 84.31 91 GLU A CA 1
ATOM 716 C C . GLU A 1 91 ? -12.915 8.937 10.181 1.00 84.31 91 GLU A C 1
ATOM 718 O O . GLU A 1 91 ? -13.545 9.785 10.808 1.00 84.31 91 GLU A O 1
ATOM 723 N N . GLN A 1 92 ? -12.166 9.267 9.128 1.00 83.25 92 GLN A N 1
ATOM 724 C CA . GLN A 1 92 ? -11.924 10.624 8.632 1.00 83.25 92 GLN A CA 1
ATOM 725 C C . GLN A 1 92 ? -12.518 10.805 7.231 1.00 83.25 92 GLN A C 1
ATOM 727 O O . GLN A 1 92 ? -11.861 11.275 6.306 1.00 83.25 92 GLN A O 1
ATOM 732 N N . SER A 1 93 ? -13.772 10.392 7.046 1.00 79.12 93 SER A N 1
ATOM 733 C CA . SER A 1 93 ? -14.447 10.509 5.747 1.00 79.12 93 SER A CA 1
ATOM 734 C C . SER A 1 93 ? -14.480 11.970 5.279 1.00 79.12 93 SER A C 1
ATOM 736 O O . SER A 1 93 ? -14.955 12.842 6.006 1.00 79.12 93 SER A O 1
ATOM 738 N N . GLY A 1 94 ? -13.979 12.234 4.068 1.00 76.06 94 GLY A N 1
ATOM 739 C CA . GLY A 1 94 ? -13.949 13.578 3.478 1.00 76.06 94 GLY A CA 1
ATOM 740 C C . GLY A 1 94 ? -12.808 14.490 3.954 1.00 76.06 94 GLY A C 1
ATOM 741 O O . GLY A 1 94 ? -12.874 15.691 3.690 1.00 76.06 94 GLY A O 1
ATOM 742 N N . ARG A 1 95 ? -11.785 13.960 4.642 1.00 62.16 95 ARG A N 1
ATOM 743 C CA . ARG A 1 95 ? -10.596 14.709 5.097 1.00 62.16 95 ARG A CA 1
ATOM 744 C C . ARG A 1 95 ? -9.283 14.044 4.706 1.00 62.16 95 ARG A C 1
ATOM 746 O O . ARG A 1 95 ? -9.248 12.799 4.617 1.00 62.16 95 ARG A O 1
#

Solvent-accessible surface area (backbone atoms only — not comparable to full-atom values): 5970 Å² total; per-residue (Å²): 133,57,55,60,26,37,31,10,46,55,35,30,63,75,68,70,59,54,74,69,37,80,43,80,46,79,40,70,53,88,71,88,74,70,96,72,79,79,90,69,95,71,86,66,76,52,57,68,48,76,44,68,28,22,29,68,43,74,36,58,73,50,74,77,27,49,56,65,99,58,98,67,92,68,86,48,72,41,76,49,63,54,64,69,60,51,18,59,72,68,72,37,76,96,108

Sequence (95 aa):
PFPPVVINAALQRELQLQVGDPLLLYLARRSEIHRESLFGSKQTEDIVRTLRLTVSAVLPDRGMGRFGLRPHQTLPLNAFVSLEVLQKALEQSGR

Radius of gyration: 15.89 Å; Cα contacts (8 Å, |Δi|>4): 136; chains: 1; bounding box: 34×27×46 Å

Foldseek 3Di:
DFFEKEWEPVLCVVVVDDQFDKDKDWDFDPDPDPPDPPDDDDPPVRTPDIGIHGYHYYHYLDDPNQDDPDDDPDRDTDMDGPPCSVCVRVVNPPD